Protein AF-A0A448ZJS2-F1 (afdb_monomer_lite)

Structure (mmCIF, N/CA/C/O backbone):
data_AF-A0A448ZJS2-F1
#
_entry.id   AF-A0A448ZJS2-F1
#
loop_
_atom_site.group_PDB
_atom_site.id
_atom_site.type_symbol
_atom_site.label_atom_id
_atom_site.label_alt_id
_atom_site.label_comp_id
_atom_site.label_asym_id
_atom_site.label_entity_id
_atom_site.label_seq_id
_atom_site.pdbx_PDB_ins_code
_atom_site.Cartn_x
_atom_site.Cartn_y
_atom_site.Cartn_z
_atom_site.occupancy
_atom_site.B_iso_or_equiv
_atom_site.auth_seq_id
_atom_site.auth_comp_id
_atom_site.auth_asym_id
_atom_site.auth_atom_id
_atom_site.pdbx_PDB_model_num
ATOM 1 N N . MET A 1 1 ? -44.577 -38.434 -43.589 1.00 36.50 1 MET A N 1
ATOM 2 C CA . MET A 1 1 ? -44.819 -39.870 -43.840 1.00 36.50 1 MET A CA 1
ATOM 3 C C . MET A 1 1 ? -43.585 -40.448 -44.513 1.00 36.50 1 MET A C 1
ATOM 5 O O . MET A 1 1 ? -43.031 -39.803 -45.389 1.00 36.50 1 MET A O 1
ATOM 9 N N . PHE A 1 2 ? -43.137 -41.582 -43.982 1.00 32.19 2 PHE A N 1
ATOM 10 C CA . PHE A 1 2 ? -41.965 -42.402 -44.301 1.00 32.19 2 PHE A CA 1
ATOM 11 C C . PHE A 1 2 ? -41.541 -42.466 -45.776 1.00 32.19 2 PHE A C 1
ATOM 13 O O . PHE A 1 2 ? -42.406 -42.629 -46.625 1.00 32.19 2 PHE A O 1
ATOM 20 N N . SER A 1 3 ? -40.226 -42.509 -46.049 1.00 36.94 3 SER A N 1
ATOM 21 C CA . SER A 1 3 ? -39.613 -43.642 -46.775 1.00 36.94 3 SER A CA 1
ATOM 22 C C . SER A 1 3 ? -38.074 -43.537 -46.863 1.00 36.94 3 SER A C 1
ATOM 24 O O . SER A 1 3 ? -37.549 -42.675 -47.555 1.00 36.94 3 SER A O 1
ATOM 26 N N . GLN A 1 4 ? -37.403 -44.430 -46.121 1.00 44.25 4 GLN A N 1
ATOM 27 C CA . GLN A 1 4 ? -36.241 -45.277 -46.485 1.00 44.25 4 GLN A CA 1
ATOM 28 C C . GLN A 1 4 ? -34.954 -44.625 -47.050 1.00 44.25 4 GLN A C 1
ATOM 30 O O . GLN A 1 4 ? -34.972 -43.964 -48.072 1.00 44.25 4 GLN A O 1
ATOM 35 N N . SER A 1 5 ? -33.783 -44.678 -46.395 1.00 40.03 5 SER A N 1
ATOM 36 C CA . SER A 1 5 ? -32.923 -45.815 -45.977 1.00 40.03 5 SER A CA 1
ATOM 37 C C . SER A 1 5 ? -32.296 -46.658 -47.104 1.00 40.03 5 SER A C 1
ATOM 39 O O . SER A 1 5 ? -33.017 -47.355 -47.805 1.00 40.03 5 SER A O 1
ATOM 41 N N . ARG A 1 6 ? -30.943 -46.722 -47.066 1.00 38.41 6 ARG A N 1
ATOM 42 C CA . ARG A 1 6 ? -30.005 -47.739 -47.624 1.00 38.41 6 ARG A CA 1
ATOM 43 C C . ARG A 1 6 ? -29.781 -47.702 -49.152 1.00 38.41 6 ARG A C 1
ATOM 45 O O . ARG A 1 6 ? -30.709 -47.430 -49.886 1.00 38.41 6 ARG A O 1
ATOM 52 N N . LEU A 1 7 ? -28.624 -48.014 -49.751 1.00 33.47 7 LEU A N 1
ATOM 53 C CA . LEU A 1 7 ? -27.274 -48.500 -49.377 1.00 33.47 7 LEU A CA 1
ATOM 54 C C . LEU A 1 7 ? -26.603 -48.886 -50.716 1.00 33.47 7 LEU A C 1
ATOM 56 O O . LEU A 1 7 ? -27.309 -49.556 -51.444 1.00 33.47 7 LEU A O 1
ATOM 60 N N . ILE A 1 8 ? -25.333 -48.544 -51.012 1.00 42.59 8 ILE A N 1
ATOM 61 C CA . ILE A 1 8 ? -24.300 -49.288 -51.813 1.00 42.59 8 ILE A CA 1
ATOM 62 C C . ILE A 1 8 ? -23.004 -48.446 -51.667 1.00 42.59 8 ILE A C 1
ATOM 64 O O . ILE A 1 8 ? -22.962 -47.324 -52.150 1.00 42.59 8 ILE A O 1
ATOM 68 N N . LEU A 1 9 ? -22.004 -48.738 -50.827 1.00 34.47 9 LEU A N 1
ATOM 69 C CA . LEU A 1 9 ? -20.982 -49.800 -50.841 1.00 34.47 9 LEU A CA 1
ATOM 70 C C . LEU A 1 9 ? -20.255 -50.006 -52.185 1.00 34.47 9 LEU A C 1
ATOM 72 O O . LEU A 1 9 ? -20.593 -50.916 -52.931 1.00 34.47 9 LEU A O 1
ATOM 76 N N . GLN A 1 10 ? -19.172 -49.263 -52.433 1.00 42.59 10 GLN A N 1
ATOM 77 C CA . GLN A 1 10 ? -18.091 -49.747 -53.299 1.00 42.59 10 GLN A CA 1
ATOM 78 C C . GLN A 1 10 ? -16.734 -49.563 -52.622 1.00 42.59 10 GLN A C 1
ATOM 80 O O . GLN A 1 10 ? -16.260 -48.460 -52.366 1.00 42.59 10 GLN A O 1
ATOM 85 N N . ALA A 1 11 ? -16.152 -50.713 -52.294 1.00 42.56 11 ALA A N 1
ATOM 86 C CA . ALA A 1 11 ? -14.816 -50.886 -51.770 1.00 42.56 11 ALA A CA 1
ATOM 87 C C . ALA A 1 11 ? -13.794 -50.735 -52.901 1.00 42.56 11 ALA A C 1
ATOM 89 O O . ALA A 1 11 ? -13.896 -51.431 -53.910 1.00 42.56 11 ALA A O 1
ATOM 90 N N . ASN A 1 12 ? -12.769 -49.908 -52.700 1.00 43.50 12 ASN A N 1
ATOM 91 C CA . ASN A 1 12 ? -11.540 -50.011 -53.475 1.00 43.50 12 ASN A CA 1
ATOM 92 C C . ASN A 1 12 ? -10.547 -50.864 -52.680 1.00 43.50 12 ASN A C 1
ATOM 94 O O . ASN A 1 12 ? -9.918 -50.410 -51.725 1.00 43.50 12 ASN A O 1
ATOM 98 N N . LYS A 1 13 ? -10.486 -52.140 -53.057 1.00 42.22 13 LYS A N 1
ATOM 99 C CA . LYS A 1 13 ? -9.423 -53.062 -52.683 1.00 42.22 13 LYS A CA 1
ATOM 100 C C . LYS A 1 13 ? -8.321 -52.879 -53.714 1.00 42.22 13 LYS A C 1
ATOM 102 O O . LYS A 1 13 ? -8.489 -53.342 -54.831 1.00 42.22 13 LYS A O 1
ATOM 107 N N . ASN A 1 14 ? -7.204 -52.280 -53.328 1.00 41.56 14 ASN A N 1
ATOM 108 C CA . ASN A 1 14 ? -5.925 -52.650 -53.914 1.00 41.56 14 ASN A CA 1
ATOM 109 C C . ASN A 1 14 ? -4.855 -52.604 -52.836 1.00 41.56 14 ASN A C 1
ATOM 111 O O . ASN A 1 14 ? -4.700 -51.641 -52.088 1.00 41.56 14 ASN A O 1
ATOM 115 N N . ALA A 1 15 ? -4.211 -53.750 -52.717 1.00 36.78 15 ALA A N 1
ATOM 116 C CA . ALA A 1 15 ? -3.442 -54.186 -51.588 1.00 36.78 15 ALA A CA 1
ATOM 117 C C . ALA A 1 15 ? -1.957 -54.197 -51.970 1.00 36.78 15 ALA A C 1
ATOM 119 O O . ALA A 1 15 ? -1.608 -54.511 -53.102 1.00 36.78 15 ALA A O 1
ATOM 120 N N . ILE A 1 16 ? -1.124 -53.955 -50.957 1.00 36.84 16 ILE A N 1
ATOM 121 C CA . ILE A 1 16 ? 0.202 -54.554 -50.766 1.00 36.84 16 ILE A CA 1
ATOM 122 C C . ILE A 1 16 ? 1.317 -54.070 -51.708 1.00 36.84 16 ILE A C 1
ATOM 124 O O . ILE A 1 16 ? 1.499 -54.565 -52.815 1.00 36.84 16 ILE A O 1
ATOM 128 N N . ARG A 1 17 ? 2.236 -53.284 -51.132 1.00 35.28 17 ARG A N 1
ATOM 129 C CA . ARG A 1 17 ? 3.646 -53.697 -51.097 1.00 35.28 17 ARG A CA 1
ATOM 130 C C . ARG A 1 17 ? 4.336 -53.151 -49.849 1.00 35.28 17 ARG A C 1
ATOM 132 O O . ARG A 1 17 ? 4.637 -51.969 -49.754 1.00 35.28 17 ARG A O 1
ATOM 139 N N . ALA A 1 18 ? 4.564 -54.043 -48.890 1.00 33.09 18 ALA A N 1
ATOM 140 C CA . ALA A 1 18 ? 5.501 -53.831 -47.802 1.00 33.09 18 ALA A CA 1
ATOM 141 C C . ALA A 1 18 ? 6.928 -53.986 -48.344 1.00 33.09 18 ALA A C 1
ATOM 143 O O . ALA A 1 18 ? 7.252 -55.003 -48.956 1.00 33.09 18 ALA A O 1
ATOM 144 N N . THR A 1 19 ? 7.781 -53.000 -48.088 1.00 39.53 19 THR A N 1
ATOM 145 C CA . THR A 1 19 ? 9.237 -53.153 -48.133 1.00 39.53 19 THR A CA 1
ATOM 146 C C . THR A 1 19 ? 9.798 -52.528 -46.869 1.00 39.53 19 THR A C 1
ATOM 148 O O . THR A 1 19 ? 9.739 -51.315 -46.678 1.00 39.53 19 THR A O 1
ATOM 151 N N . ALA A 1 20 ? 10.283 -53.395 -45.987 1.00 39.38 20 ALA A N 1
ATOM 152 C CA . ALA A 1 20 ? 11.038 -53.043 -44.802 1.00 39.38 20 ALA A CA 1
ATOM 153 C C . ALA A 1 20 ? 12.358 -52.364 -45.195 1.00 39.38 20 ALA A C 1
ATOM 155 O O . ALA A 1 20 ? 13.050 -52.843 -46.091 1.00 39.38 20 ALA A O 1
ATOM 156 N N . SER A 1 21 ? 12.726 -51.291 -44.497 1.00 38.38 21 SER A N 1
ATOM 157 C CA . SER A 1 21 ? 14.106 -50.805 -44.464 1.00 38.38 21 SER A CA 1
ATOM 158 C C . SER A 1 21 ? 14.365 -50.008 -43.185 1.00 38.38 21 SER A C 1
ATOM 160 O O . SER A 1 21 ? 13.868 -48.902 -43.0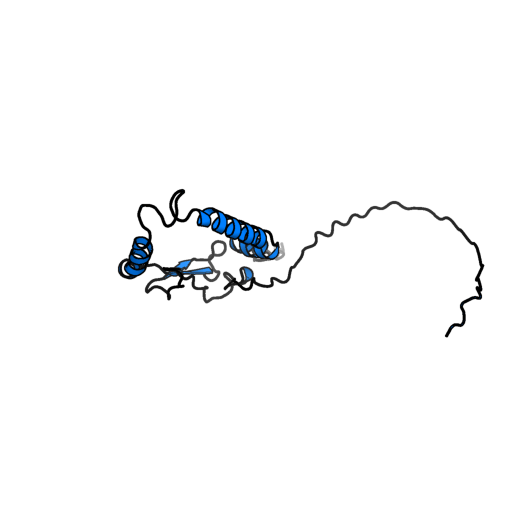21 1.00 38.38 21 SER A O 1
ATOM 162 N N . ALA A 1 22 ? 15.136 -50.649 -42.307 1.00 40.44 22 ALA A N 1
ATOM 163 C CA . ALA A 1 22 ? 16.169 -50.123 -41.416 1.00 40.44 22 ALA A CA 1
ATOM 164 C C . ALA A 1 22 ? 15.954 -48.789 -40.664 1.00 40.44 22 ALA A C 1
ATOM 166 O O . ALA A 1 22 ? 15.933 -47.697 -41.223 1.00 40.44 22 ALA A O 1
ATOM 167 N N . ILE A 1 23 ? 15.960 -48.931 -39.338 1.00 52.53 23 ILE A N 1
ATOM 168 C CA . ILE A 1 23 ? 16.170 -47.906 -38.310 1.00 52.53 23 ILE A CA 1
ATOM 169 C C . ILE A 1 23 ? 17.591 -47.324 -38.434 1.00 52.53 23 ILE A C 1
ATOM 171 O O . ILE A 1 23 ? 18.547 -48.091 -38.561 1.00 52.53 23 ILE A O 1
ATOM 175 N N . PRO A 1 24 ? 17.757 -46.003 -38.247 1.00 46.25 24 PRO A N 1
ATOM 176 C CA . PRO A 1 24 ? 18.800 -45.543 -37.335 1.00 46.25 24 PRO A CA 1
ATOM 177 C C . PRO A 1 24 ? 18.206 -44.760 -36.165 1.00 46.25 24 PRO A C 1
ATOM 179 O O . PRO A 1 24 ? 17.487 -43.774 -36.318 1.00 46.25 24 PRO A O 1
ATOM 182 N N . SER A 1 25 ? 18.565 -45.227 -34.973 1.00 50.06 25 SER A N 1
ATOM 183 C CA . SER A 1 25 ? 18.450 -44.512 -33.714 1.00 50.06 25 SER A CA 1
ATOM 184 C C . SER A 1 25 ? 19.295 -43.245 -33.791 1.00 50.06 25 SER A C 1
ATOM 186 O O . SER A 1 25 ? 20.514 -43.307 -33.951 1.00 50.06 25 SER A O 1
ATOM 188 N N . THR A 1 26 ? 18.665 -42.083 -33.667 1.00 44.31 26 THR A N 1
ATOM 189 C CA . THR A 1 26 ? 19.343 -40.893 -33.149 1.00 44.31 26 THR A CA 1
ATOM 190 C C . THR A 1 26 ? 18.306 -40.011 -32.470 1.00 44.31 26 THR A C 1
ATOM 192 O O . THR A 1 26 ? 17.667 -39.162 -33.088 1.00 44.31 26 THR A O 1
ATOM 195 N N . MET A 1 27 ? 18.113 -40.240 -31.170 1.00 48.56 27 MET A N 1
ATOM 196 C CA . MET A 1 27 ? 17.427 -39.291 -30.301 1.00 48.56 27 MET A CA 1
ATOM 197 C C . MET A 1 27 ? 18.237 -37.995 -30.277 1.00 48.56 27 MET A C 1
ATOM 199 O O . MET A 1 27 ? 19.237 -37.888 -29.574 1.00 48.56 27 MET A O 1
ATOM 203 N N . LYS A 1 28 ? 17.800 -36.993 -31.036 1.00 40.22 28 LYS A N 1
ATOM 204 C CA . LYS A 1 28 ? 18.130 -35.600 -30.747 1.00 40.22 28 LYS A CA 1
ATOM 205 C C . LYS A 1 28 ? 16.953 -35.019 -29.978 1.00 40.22 28 LYS A C 1
ATOM 207 O O . LYS A 1 28 ? 16.066 -34.401 -30.552 1.00 40.22 28 LYS A O 1
ATOM 212 N N . MET A 1 29 ? 16.940 -35.255 -28.666 1.00 44.44 29 MET A N 1
ATOM 213 C CA . MET A 1 29 ? 16.194 -34.406 -27.738 1.00 44.44 29 MET A CA 1
ATOM 214 C C . MET A 1 29 ? 16.921 -33.063 -27.702 1.00 44.44 29 MET A C 1
ATOM 216 O O . MET A 1 29 ? 17.726 -32.789 -26.818 1.00 44.44 29 MET A O 1
ATOM 220 N N . THR A 1 30 ? 16.699 -32.235 -28.718 1.00 41.22 30 THR A N 1
ATOM 221 C CA . THR A 1 30 ? 16.962 -30.809 -28.589 1.00 41.22 30 THR A CA 1
ATOM 222 C C . THR A 1 30 ? 15.918 -30.291 -27.617 1.00 41.22 30 THR A C 1
ATOM 224 O O . THR A 1 30 ? 14.778 -30.029 -28.001 1.00 41.22 30 THR A O 1
ATOM 227 N N . THR A 1 31 ? 16.299 -30.197 -26.345 1.00 44.78 31 THR A N 1
ATOM 228 C CA . THR A 1 31 ? 15.634 -29.333 -25.375 1.00 44.78 31 THR A CA 1
ATOM 229 C C . THR A 1 31 ? 15.741 -27.919 -25.924 1.00 44.78 31 THR A C 1
ATOM 231 O O . THR A 1 31 ? 16.678 -27.184 -25.631 1.00 44.78 31 THR A O 1
ATOM 234 N N . ALA A 1 32 ? 14.800 -27.549 -26.788 1.00 43.41 32 ALA A N 1
ATOM 235 C CA . ALA A 1 32 ? 14.500 -26.159 -27.023 1.00 43.41 32 ALA A CA 1
ATOM 236 C C . ALA A 1 32 ? 13.972 -25.658 -25.681 1.00 43.41 32 ALA A C 1
ATOM 238 O O . ALA A 1 32 ? 12.815 -25.899 -25.330 1.00 43.41 32 ALA A O 1
ATOM 239 N N . ALA A 1 33 ? 14.852 -25.037 -24.893 1.00 46.38 33 ALA A N 1
ATOM 240 C CA . ALA A 1 33 ? 14.416 -24.148 -23.840 1.00 46.38 33 ALA A CA 1
ATOM 241 C C . ALA A 1 33 ? 13.465 -23.169 -24.526 1.00 46.38 33 ALA A C 1
ATOM 243 O O . ALA A 1 33 ? 13.874 -22.364 -25.364 1.00 46.38 33 ALA A O 1
ATOM 244 N N . ARG A 1 34 ? 12.166 -23.331 -24.266 1.00 41.84 34 ARG A N 1
ATOM 245 C CA . ARG A 1 34 ? 11.173 -22.345 -24.652 1.00 41.84 34 ARG A CA 1
ATOM 246 C C . ARG A 1 34 ? 11.555 -21.089 -23.888 1.00 41.84 34 ARG A C 1
ATOM 248 O O . ARG A 1 34 ? 11.181 -20.940 -22.731 1.00 41.84 34 ARG A O 1
ATOM 255 N N . ILE A 1 35 ? 12.292 -20.196 -24.537 1.00 51.34 35 ILE A N 1
ATOM 256 C CA . ILE A 1 35 ? 12.220 -18.784 -24.203 1.00 51.34 35 ILE A CA 1
ATOM 257 C C . ILE A 1 35 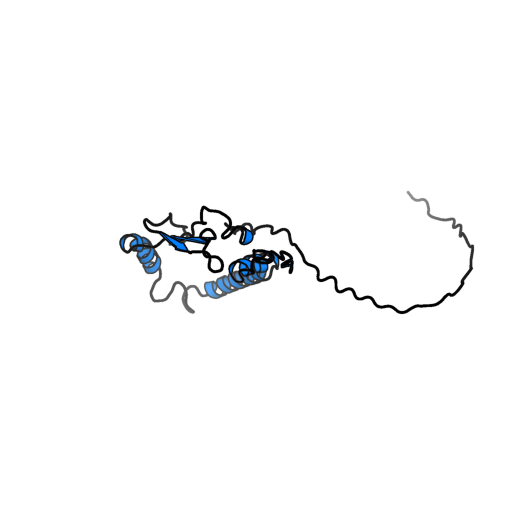? 10.796 -18.406 -24.598 1.00 51.34 35 ILE A C 1
ATOM 259 O O . ILE A 1 35 ? 10.502 -18.103 -25.753 1.00 51.34 35 ILE A O 1
ATOM 263 N N . LEU A 1 36 ? 9.872 -18.571 -23.652 1.00 42.97 36 LEU A N 1
ATOM 264 C CA . LEU A 1 36 ? 8.583 -17.915 -23.713 1.00 42.97 36 LEU A CA 1
ATOM 265 C C . LEU A 1 36 ? 8.920 -16.428 -23.606 1.00 42.97 36 LEU A C 1
ATOM 267 O O . LEU A 1 36 ? 8.999 -15.884 -22.515 1.00 42.97 36 LEU A O 1
ATOM 271 N N . SER A 1 37 ? 9.165 -15.762 -24.735 1.00 52.56 37 SER A N 1
ATOM 272 C CA . SER A 1 37 ? 8.959 -14.322 -24.785 1.00 52.56 37 SER A CA 1
ATOM 273 C C . SER A 1 37 ? 7.446 -14.128 -24.785 1.00 52.56 37 SER A C 1
ATOM 275 O O . SER A 1 37 ? 6.805 -13.958 -25.826 1.00 52.56 37 SER A O 1
ATOM 277 N N . THR A 1 38 ? 6.842 -14.274 -23.611 1.00 47.09 38 THR A N 1
ATOM 278 C CA . THR A 1 38 ? 5.506 -13.771 -23.353 1.00 47.09 38 THR A CA 1
ATOM 279 C C . THR A 1 38 ? 5.584 -12.278 -23.611 1.00 47.09 38 THR A C 1
ATOM 281 O O . THR A 1 38 ? 6.265 -11.543 -22.900 1.00 47.09 38 THR A O 1
ATOM 284 N N . ALA A 1 39 ? 4.947 -11.826 -24.693 1.00 46.84 39 ALA A N 1
ATOM 285 C CA . ALA A 1 39 ? 4.631 -10.418 -24.844 1.00 46.84 39 ALA A CA 1
ATOM 286 C C . ALA A 1 39 ? 3.947 -10.003 -23.535 1.00 46.84 39 ALA A C 1
ATOM 288 O O . ALA A 1 39 ? 2.878 -10.526 -23.201 1.00 46.84 39 ALA A O 1
ATOM 289 N N . SER A 1 40 ? 4.653 -9.185 -22.752 1.00 55.72 40 SER A N 1
ATOM 290 C CA . SER A 1 40 ? 4.219 -8.692 -21.451 1.00 55.72 40 SER A CA 1
ATOM 291 C C . SER A 1 40 ? 2.948 -7.897 -21.695 1.00 55.72 40 SER A C 1
ATOM 293 O O . SER A 1 40 ? 2.983 -6.764 -22.160 1.00 55.72 40 SER A O 1
ATOM 295 N N . SER A 1 41 ? 1.796 -8.527 -21.491 1.00 69.69 41 SER A N 1
ATOM 296 C CA . SER A 1 41 ? 0.560 -7.780 -21.345 1.00 69.69 41 SER A CA 1
ATOM 297 C C . SER A 1 41 ? 0.558 -7.304 -19.902 1.00 69.69 41 SER A C 1
ATOM 299 O O . SER A 1 41 ? 0.273 -8.111 -19.012 1.00 69.69 41 SER A O 1
ATOM 301 N N . ILE A 1 42 ? 0.933 -6.042 -19.690 1.00 81.25 42 ILE A N 1
ATOM 302 C CA . ILE A 1 42 ? 0.914 -5.386 -18.381 1.00 81.25 42 ILE A CA 1
ATOM 303 C C . ILE A 1 42 ? -0.443 -5.682 -17.715 1.00 81.25 42 ILE A C 1
ATOM 305 O O . ILE A 1 42 ? -1.487 -5.502 -18.358 1.00 81.25 42 ILE A O 1
ATOM 309 N N . PRO A 1 43 ? -0.468 -6.191 -16.469 1.00 86.88 43 PRO A N 1
ATOM 310 C CA . PRO A 1 43 ? -1.720 -6.440 -15.771 1.00 86.88 43 PRO A CA 1
ATOM 311 C C . PRO A 1 43 ? -2.557 -5.161 -15.673 1.00 86.88 43 PRO A C 1
ATOM 313 O O . PRO A 1 43 ? -2.025 -4.086 -15.431 1.00 86.88 43 PRO A O 1
ATOM 316 N N . SER A 1 44 ? -3.883 -5.260 -15.787 1.00 88.81 44 SER A N 1
ATOM 317 C CA . SER A 1 44 ? -4.765 -4.077 -15.823 1.00 88.81 44 SER A CA 1
ATOM 318 C C . SER A 1 44 ? -4.742 -3.215 -14.553 1.00 88.81 44 SER A C 1
ATOM 320 O O . SER A 1 44 ? -5.270 -2.108 -14.554 1.00 88.81 44 SER A O 1
ATOM 322 N N . TRP A 1 45 ? -4.213 -3.745 -13.449 1.00 89.81 45 TRP A N 1
ATOM 323 C CA . TRP A 1 45 ? -4.057 -3.039 -12.176 1.00 89.81 45 TRP A CA 1
ATOM 324 C C . TRP A 1 45 ? -2.682 -2.370 -12.025 1.00 89.81 45 TRP A C 1
ATOM 326 O O . TRP A 1 45 ? -2.500 -1.590 -11.092 1.00 89.81 45 TRP A O 1
ATOM 336 N N . ALA A 1 46 ? -1.720 -2.682 -12.896 1.00 91.12 46 ALA A N 1
ATOM 337 C CA . ALA A 1 46 ? -0.373 -2.139 -12.840 1.00 91.12 46 ALA A CA 1
ATOM 338 C C . ALA A 1 46 ? -0.309 -0.761 -13.511 1.00 91.12 46 ALA A C 1
ATOM 340 O O . ALA A 1 46 ? -0.944 -0.516 -14.535 1.00 91.12 46 ALA A O 1
ATOM 341 N N . THR A 1 47 ? 0.470 0.141 -12.918 1.00 89.50 47 THR A N 1
ATOM 342 C CA . THR A 1 47 ? 0.645 1.525 -13.388 1.00 89.50 47 THR A CA 1
ATOM 343 C C . THR A 1 47 ? 1.957 1.751 -14.134 1.00 89.50 47 THR A C 1
ATOM 345 O O . THR A 1 47 ? 2.153 2.828 -14.688 1.00 89.50 47 THR A O 1
ATOM 348 N N . VAL A 1 48 ? 2.855 0.764 -14.124 1.00 88.25 48 VAL A N 1
ATOM 349 C CA . VAL A 1 48 ? 4.208 0.832 -14.686 1.00 88.25 48 VAL A CA 1
ATOM 350 C C . VAL A 1 48 ? 4.581 -0.529 -15.273 1.00 88.25 48 VAL A C 1
ATOM 352 O O . VAL A 1 48 ? 4.196 -1.556 -14.706 1.00 88.25 48 VAL A O 1
ATOM 355 N N . ASP A 1 49 ? 5.307 -0.548 -16.394 1.00 88.38 49 ASP A N 1
ATOM 356 C CA . ASP A 1 49 ? 5.945 -1.766 -16.905 1.00 88.38 49 ASP A CA 1
ATOM 357 C C . ASP A 1 49 ? 7.319 -1.940 -16.230 1.00 88.38 49 ASP A C 1
ATOM 359 O O . ASP A 1 49 ? 8.144 -1.025 -16.274 1.00 88.38 49 ASP A O 1
ATOM 363 N N . PRO A 1 50 ? 7.603 -3.099 -15.614 1.00 86.00 50 PRO A N 1
ATOM 364 C CA . PRO A 1 50 ? 8.917 -3.448 -15.093 1.00 86.00 50 PRO A CA 1
ATOM 365 C C . PRO A 1 50 ? 10.078 -3.243 -16.061 1.00 86.00 50 PRO A C 1
ATOM 367 O O . PRO A 1 50 ? 11.184 -2.970 -15.610 1.00 86.00 50 PRO A O 1
ATOM 370 N N . LYS A 1 51 ? 9.848 -3.394 -17.368 1.00 82.94 51 LYS A N 1
ATOM 371 C CA . LYS A 1 51 ? 10.908 -3.323 -18.384 1.00 82.94 51 LYS A CA 1
ATOM 372 C C . LYS A 1 51 ? 11.347 -1.899 -18.706 1.00 82.94 51 LYS A C 1
ATOM 374 O O . LYS A 1 51 ? 12.462 -1.722 -19.180 1.00 82.94 51 LYS A O 1
ATOM 379 N N . ASP A 1 52 ? 10.494 -0.917 -18.431 1.00 82.38 52 ASP A N 1
ATOM 380 C CA . ASP A 1 52 ? 10.760 0.495 -18.722 1.00 82.38 52 ASP A CA 1
ATOM 381 C C . ASP A 1 52 ? 11.489 1.192 -17.551 1.00 82.38 52 ASP A C 1
ATOM 383 O O . ASP A 1 52 ? 11.961 2.326 -17.660 1.00 82.38 52 ASP A O 1
ATOM 387 N N . MET A 1 53 ? 11.629 0.500 -16.413 1.00 80.56 53 MET A N 1
ATOM 388 C CA . MET A 1 53 ? 12.291 1.017 -15.215 1.00 80.56 53 MET 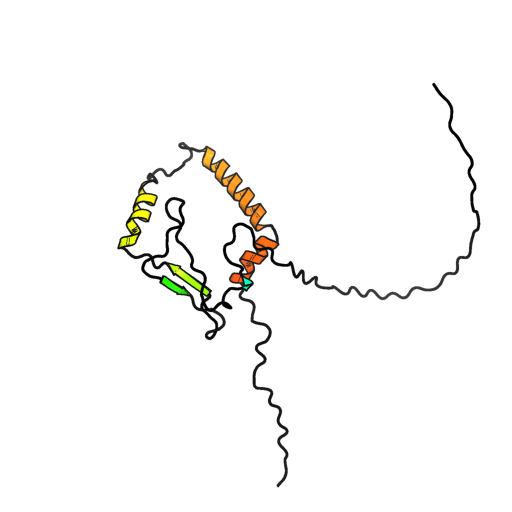A CA 1
ATOM 389 C C . MET A 1 53 ? 13.781 1.275 -15.474 1.00 80.56 53 MET A C 1
ATOM 391 O O . MET A 1 53 ? 14.525 0.365 -15.827 1.00 80.56 53 MET A O 1
ATOM 395 N N . GLY A 1 54 ? 14.231 2.514 -15.249 1.00 75.81 54 GLY A N 1
ATOM 396 C CA . GLY A 1 54 ? 15.634 2.904 -15.441 1.00 75.81 54 GLY A CA 1
ATOM 397 C C . GLY A 1 54 ? 16.028 3.175 -16.896 1.00 75.81 54 GLY A C 1
ATOM 398 O O . GLY A 1 54 ? 17.209 3.372 -17.168 1.00 75.81 54 GLY A O 1
ATOM 399 N N . ILE A 1 55 ? 15.065 3.193 -17.823 1.00 82.94 55 ILE A N 1
ATOM 400 C CA . ILE A 1 55 ? 15.267 3.624 -19.216 1.00 82.94 55 ILE A CA 1
ATOM 401 C C . ILE A 1 55 ? 14.802 5.071 -19.384 1.00 82.94 55 ILE A C 1
ATOM 403 O O . ILE A 1 55 ? 15.505 5.888 -19.984 1.00 82.94 55 ILE A O 1
ATOM 407 N N . ASP A 1 56 ? 13.630 5.391 -18.835 1.00 81.69 56 ASP A N 1
ATOM 408 C CA . ASP A 1 56 ? 13.047 6.720 -18.955 1.00 81.69 56 ASP A CA 1
ATOM 409 C C . ASP A 1 56 ? 13.770 7.743 -18.062 1.00 81.69 56 ASP A C 1
ATOM 411 O O . ASP A 1 56 ? 14.013 7.479 -16.882 1.00 81.69 56 ASP A O 1
ATOM 415 N N . PRO A 1 57 ? 14.091 8.943 -18.584 1.00 80.44 57 PRO A N 1
ATOM 416 C CA . PRO A 1 57 ? 14.727 10.001 -17.802 1.00 80.44 57 PRO A CA 1
ATOM 417 C C . PRO A 1 57 ? 13.793 10.605 -16.743 1.00 80.44 57 PRO A C 1
ATOM 419 O O . PRO A 1 57 ? 14.275 11.208 -15.784 1.00 80.44 57 PRO A O 1
ATOM 422 N N . GLU A 1 58 ? 12.473 10.458 -16.907 1.00 84.19 58 GLU A N 1
ATOM 423 C CA . GLU A 1 58 ? 11.475 10.878 -15.922 1.00 84.19 58 GLU A CA 1
ATOM 424 C C . GLU A 1 58 ? 11.029 9.676 -15.068 1.00 84.19 58 GLU A C 1
ATOM 426 O O . GLU A 1 58 ? 10.272 8.828 -15.545 1.00 84.19 58 GLU A O 1
ATOM 431 N N . PRO A 1 59 ? 11.475 9.575 -13.800 1.00 84.56 59 PRO A N 1
ATOM 432 C CA . PRO A 1 59 ? 11.174 8.427 -12.951 1.00 84.56 59 PRO A CA 1
ATOM 433 C C . PRO A 1 59 ? 9.696 8.369 -12.558 1.00 84.56 59 PRO A C 1
ATOM 435 O O . PRO A 1 59 ? 9.075 9.384 -12.230 1.00 84.56 59 PRO A O 1
ATOM 438 N N . HIS A 1 60 ? 9.145 7.156 -12.479 1.00 87.88 60 HIS A N 1
ATOM 439 C CA . HIS A 1 60 ? 7.751 6.960 -12.085 1.00 87.88 60 HIS A CA 1
ATOM 440 C C . HIS A 1 60 ? 7.513 7.358 -10.617 1.00 87.88 60 HIS A C 1
ATOM 442 O O . HIS A 1 60 ? 8.245 6.939 -9.715 1.00 87.88 60 HIS A O 1
ATOM 448 N N . ALA A 1 61 ? 6.461 8.146 -10.377 1.00 89.94 61 ALA A N 1
ATOM 449 C CA . ALA A 1 61 ? 6.104 8.636 -9.049 1.00 89.94 61 ALA A CA 1
ATOM 450 C C . ALA A 1 61 ? 5.205 7.652 -8.292 1.00 89.94 61 ALA A C 1
ATOM 452 O O . ALA A 1 61 ? 4.050 7.412 -8.657 1.00 89.94 61 ALA A O 1
ATOM 453 N N . VAL A 1 62 ? 5.728 7.119 -7.190 1.00 91.75 62 VAL A N 1
ATOM 454 C CA . VAL A 1 62 ? 4.978 6.307 -6.229 1.00 91.75 62 VAL A CA 1
ATOM 455 C C . VAL A 1 62 ? 4.080 7.220 -5.393 1.00 91.75 62 VAL A C 1
ATOM 457 O O . VAL A 1 62 ? 4.374 8.393 -5.178 1.00 91.75 62 VAL A O 1
ATOM 460 N N . ARG A 1 63 ? 2.944 6.702 -4.922 1.00 92.88 63 ARG A N 1
ATOM 461 C CA . ARG A 1 63 ? 1.960 7.474 -4.150 1.00 92.88 63 ARG A CA 1
ATOM 462 C C . ARG A 1 63 ? 1.644 6.788 -2.832 1.00 92.88 63 ARG A C 1
ATOM 464 O O . ARG A 1 63 ? 1.634 5.564 -2.747 1.00 92.88 63 ARG A O 1
ATOM 471 N N . ASN A 1 64 ? 1.299 7.584 -1.826 1.00 93.62 64 ASN A N 1
ATOM 472 C CA . ASN A 1 64 ? 0.820 7.075 -0.545 1.00 93.62 64 ASN A CA 1
ATOM 473 C C . ASN A 1 64 ? -0.668 6.715 -0.621 1.00 93.62 64 ASN A C 1
ATOM 475 O O . ASN A 1 64 ? -1.456 7.427 -1.245 1.00 93.62 64 ASN A O 1
ATOM 479 N N . LEU A 1 65 ? -1.068 5.638 0.055 1.00 94.19 65 LEU A N 1
ATOM 480 C CA . LEU A 1 65 ? -2.467 5.228 0.194 1.00 94.19 65 LEU A CA 1
ATOM 481 C C . LEU A 1 65 ? -2.938 5.505 1.627 1.00 94.19 65 LEU A C 1
ATOM 483 O O . LEU A 1 65 ? -2.487 4.848 2.562 1.00 94.19 65 LEU A O 1
ATOM 487 N N . VAL A 1 66 ? -3.863 6.454 1.801 1.00 93.75 66 VAL A N 1
ATOM 488 C CA . VAL A 1 66 ? -4.392 6.854 3.119 1.00 93.75 66 VAL A CA 1
ATOM 489 C C . VAL A 1 66 ? -5.912 6.846 3.089 1.00 93.75 66 VAL A C 1
ATOM 491 O O . VAL A 1 66 ? -6.513 7.390 2.163 1.00 93.75 66 VAL A O 1
ATOM 494 N N . ASP A 1 67 ? -6.536 6.207 4.086 1.00 91.88 67 ASP A N 1
ATOM 495 C CA . ASP A 1 67 ? -7.999 6.094 4.217 1.00 91.88 67 ASP A CA 1
ATOM 496 C C . ASP A 1 67 ? -8.691 5.584 2.931 1.00 91.88 67 ASP A C 1
ATOM 498 O O . ASP A 1 67 ? -9.771 6.029 2.547 1.00 91.88 67 ASP A O 1
ATOM 502 N N . GLY A 1 68 ? -8.026 4.665 2.219 1.00 92.88 68 GLY A N 1
ATOM 503 C CA . GLY A 1 68 ? -8.520 4.080 0.968 1.00 92.88 68 GLY A CA 1
ATOM 504 C C . GLY A 1 68 ? -8.369 4.962 -0.278 1.00 92.88 68 GLY A C 1
ATOM 505 O O . GLY A 1 68 ? -8.938 4.627 -1.315 1.00 92.88 68 GLY A O 1
ATOM 506 N N . LYS A 1 69 ? -7.620 6.070 -0.211 1.00 93.62 69 LYS A N 1
ATOM 507 C CA . LYS A 1 69 ? -7.397 6.988 -1.340 1.00 93.62 69 LYS A CA 1
ATOM 508 C C . LYS A 1 69 ? -5.913 7.217 -1.602 1.00 93.62 69 LYS A C 1
ATOM 510 O O . LYS A 1 69 ? -5.139 7.433 -0.669 1.00 93.62 69 LYS A O 1
ATOM 515 N N . TRP A 1 70 ? -5.532 7.200 -2.878 1.00 93.12 70 TRP A N 1
ATOM 516 C CA . TRP A 1 70 ? -4.195 7.593 -3.317 1.00 93.12 70 TRP A CA 1
ATOM 517 C C . TRP A 1 70 ? -4.019 9.099 -3.129 1.00 93.12 70 TRP A C 1
ATOM 519 O O . TRP A 1 70 ? -4.723 9.896 -3.753 1.00 93.12 70 TRP A O 1
ATOM 529 N N . GLN A 1 71 ? -3.094 9.487 -2.261 1.00 89.44 71 GLN A N 1
ATOM 530 C CA . GLN A 1 71 ? -2.802 10.884 -1.961 1.00 89.44 71 GLN A CA 1
ATOM 531 C C . GLN A 1 71 ? -1.999 11.527 -3.102 1.00 89.44 71 G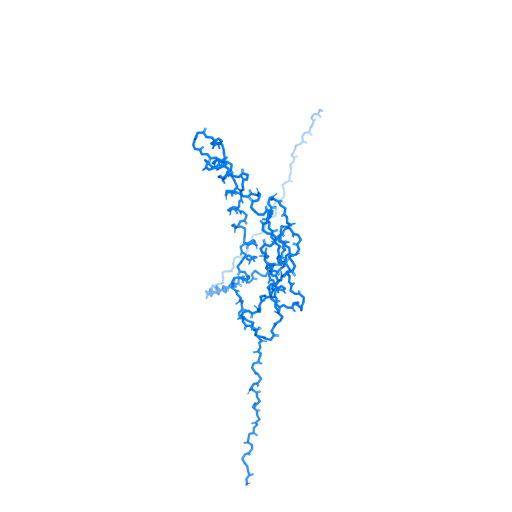LN A C 1
ATOM 533 O O . GLN A 1 71 ? -1.339 10.816 -3.872 1.00 89.44 71 GLN A O 1
ATOM 538 N N . PRO A 1 72 ? -2.116 12.849 -3.314 1.00 79.12 72 PRO A N 1
ATOM 539 C CA . PRO A 1 72 ? -1.240 13.566 -4.238 1.00 79.12 72 PRO A CA 1
ATOM 540 C C . PRO A 1 72 ? 0.223 13.501 -3.769 1.00 79.12 72 PRO A C 1
ATOM 542 O O . PRO A 1 72 ? 0.500 13.104 -2.637 1.00 79.12 72 PRO A O 1
ATOM 545 N N . THR A 1 73 ? 1.148 13.846 -4.663 1.00 75.25 73 THR A N 1
ATOM 546 C CA . THR A 1 73 ? 2.586 13.889 -4.368 1.00 75.25 73 THR A CA 1
ATOM 547 C C . THR A 1 73 ? 2.854 14.817 -3.181 1.00 75.25 73 THR A C 1
ATOM 549 O O . THR A 1 73 ? 2.274 15.901 -3.113 1.00 75.25 73 THR A O 1
ATOM 552 N N . SER A 1 74 ? 3.695 14.354 -2.252 1.00 80.75 74 SER A N 1
ATOM 553 C CA . SER A 1 74 ? 4.171 15.140 -1.107 1.00 80.75 74 SER A CA 1
ATOM 554 C C . SER A 1 74 ? 4.922 16.388 -1.581 1.00 80.75 74 SER A C 1
ATOM 556 O O . SER A 1 74 ? 5.412 16.445 -2.712 1.00 80.75 74 SER A O 1
ATOM 558 N N . SER A 1 75 ? 5.023 17.375 -0.696 1.00 80.31 75 SER A N 1
ATOM 559 C CA . SER A 1 75 ? 5.870 18.553 -0.883 1.00 80.31 75 SER A CA 1
ATOM 560 C C . SER A 1 75 ? 7.340 18.183 -1.120 1.00 80.31 75 SER A C 1
ATOM 562 O O . SER A 1 75 ? 8.040 18.877 -1.855 1.00 80.31 75 SER A O 1
ATOM 564 N N . GLU A 1 76 ? 7.795 17.075 -0.529 1.00 87.62 76 GLU A N 1
ATOM 565 C CA . GLU A 1 76 ? 9.154 16.558 -0.671 1.00 87.62 76 GLU A CA 1
ATOM 566 C C . GLU A 1 76 ? 9.154 15.154 -1.279 1.00 87.62 76 GLU A C 1
ATOM 568 O O . GLU A 1 76 ? 8.193 14.386 -1.192 1.00 87.62 76 GLU A O 1
ATOM 573 N N . THR A 1 77 ? 10.230 14.817 -1.980 1.00 91.81 77 THR A N 1
ATOM 574 C CA . THR A 1 77 ? 10.333 13.565 -2.729 1.00 91.81 77 THR A CA 1
ATOM 575 C C . THR A 1 77 ? 11.754 13.031 -2.661 1.00 91.81 77 THR A C 1
ATOM 577 O O . THR A 1 77 ? 12.717 13.758 -2.889 1.00 91.81 77 THR A O 1
ATOM 580 N N . ILE A 1 78 ? 11.871 11.734 -2.395 1.00 92.44 78 ILE A N 1
ATOM 581 C CA . ILE A 1 78 ? 13.121 10.983 -2.437 1.00 92.44 78 ILE A CA 1
ATOM 582 C C . ILE A 1 78 ? 13.239 10.324 -3.809 1.00 92.44 78 ILE A C 1
ATOM 584 O O . ILE A 1 78 ? 12.353 9.585 -4.244 1.00 92.44 78 ILE A O 1
ATOM 588 N N . VAL A 1 79 ? 14.355 10.579 -4.485 1.00 92.25 79 VAL A N 1
ATOM 589 C CA . VAL A 1 79 ? 14.701 9.937 -5.756 1.00 92.25 79 VAL A CA 1
ATOM 590 C C . VAL A 1 79 ? 15.468 8.651 -5.463 1.00 92.25 79 VAL A C 1
ATOM 592 O O . VAL A 1 79 ? 16.476 8.678 -4.758 1.00 92.25 79 VAL A O 1
ATOM 595 N N . ILE A 1 80 ? 15.011 7.529 -6.015 1.00 90.62 80 ILE A N 1
ATOM 596 C CA . ILE A 1 80 ? 15.686 6.237 -5.886 1.00 90.62 80 ILE A CA 1
ATOM 597 C C . ILE A 1 80 ? 16.567 6.009 -7.124 1.00 90.62 80 ILE A C 1
ATOM 599 O O . ILE A 1 80 ? 16.029 5.864 -8.227 1.00 90.62 80 ILE A O 1
ATOM 603 N N . PRO A 1 81 ? 17.906 5.988 -6.974 1.00 89.38 81 PRO A N 1
ATOM 604 C CA . PRO A 1 81 ? 18.819 5.769 -8.092 1.00 89.38 81 PRO A CA 1
ATOM 605 C C . PRO A 1 81 ? 18.760 4.322 -8.593 1.00 89.38 81 PRO A C 1
ATOM 607 O O . PRO A 1 81 ? 18.340 3.416 -7.868 1.00 89.38 81 PRO A O 1
ATOM 610 N N . HIS A 1 82 ? 19.211 4.096 -9.827 1.00 87.75 82 HIS A N 1
ATOM 611 C CA . HIS A 1 82 ? 19.300 2.753 -10.388 1.00 87.75 82 HIS A CA 1
ATOM 612 C C . HIS A 1 82 ? 20.387 1.931 -9.657 1.00 87.75 82 HIS A C 1
ATOM 614 O O . HIS A 1 82 ? 21.528 2.381 -9.545 1.00 87.75 82 HIS A O 1
ATOM 620 N N . PRO A 1 83 ? 20.075 0.729 -9.136 1.00 86.31 83 PRO A N 1
ATOM 621 C CA . PRO A 1 83 ? 20.987 0.007 -8.247 1.00 86.31 83 PRO A CA 1
ATOM 622 C C . PRO A 1 83 ? 22.154 -0.685 -8.961 1.00 86.31 83 PRO A C 1
ATOM 624 O O . PRO A 1 83 ? 23.173 -0.936 -8.323 1.00 86.31 83 PRO A O 1
ATOM 627 N N . LEU A 1 84 ? 22.022 -1.012 -10.254 1.00 85.38 84 LEU A N 1
ATOM 628 C CA . LEU A 1 84 ? 23.064 -1.722 -11.015 1.00 85.38 84 LEU A CA 1
ATOM 629 C C . LEU A 1 84 ? 23.899 -0.831 -11.943 1.00 85.38 84 LEU A C 1
ATOM 631 O O . LEU A 1 84 ? 24.949 -1.262 -12.408 1.00 85.38 84 LEU A O 1
ATOM 635 N N . ASP A 1 85 ? 23.450 0.390 -12.229 1.00 84.50 85 ASP A N 1
ATOM 636 C CA . ASP A 1 85 ? 24.121 1.289 -13.174 1.00 84.50 85 ASP A CA 1
ATOM 637 C C . ASP A 1 85 ? 24.031 2.716 -12.649 1.00 84.50 85 ASP A C 1
ATOM 639 O O . ASP A 1 85 ? 22.950 3.288 -12.561 1.00 84.50 85 ASP A O 1
ATOM 643 N N . ALA A 1 86 ? 25.179 3.285 -12.290 1.00 82.31 86 ALA A N 1
ATOM 644 C CA . ALA A 1 86 ? 25.261 4.631 -11.740 1.00 82.31 86 ALA A CA 1
ATOM 645 C C . ALA A 1 86 ? 24.992 5.733 -12.781 1.00 82.31 86 ALA A C 1
ATOM 647 O O . ALA A 1 86 ? 24.733 6.871 -12.395 1.00 82.31 86 ALA A O 1
ATOM 648 N N . ASN A 1 87 ? 25.078 5.417 -14.078 1.00 85.31 87 ASN A N 1
ATOM 649 C CA . ASN A 1 87 ? 24.839 6.370 -15.164 1.00 85.31 87 ASN A CA 1
ATOM 650 C C . ASN A 1 87 ? 23.414 6.278 -15.725 1.00 85.31 87 ASN A C 1
ATOM 652 O O . ASN A 1 87 ? 23.028 7.120 -16.538 1.00 85.31 87 ASN A O 1
ATOM 656 N N . ALA A 1 88 ? 22.647 5.264 -15.318 1.00 86.50 88 ALA A N 1
ATOM 657 C CA . ALA A 1 88 ? 21.266 5.102 -15.738 1.00 86.50 88 ALA A CA 1
ATOM 658 C C . ALA A 1 88 ? 20.338 6.095 -15.011 1.00 86.50 88 ALA A C 1
ATOM 660 O O . ALA A 1 88 ? 20.609 6.484 -13.866 1.00 86.50 88 ALA A O 1
ATOM 661 N N . PRO A 1 89 ? 19.225 6.500 -15.650 1.00 88.25 89 PRO A N 1
ATOM 662 C CA . PRO A 1 89 ? 18.176 7.268 -14.999 1.00 88.25 89 PRO A CA 1
ATOM 663 C C . PRO A 1 89 ? 17.671 6.644 -13.685 1.00 88.25 89 PRO A C 1
ATOM 665 O O . PRO A 1 89 ? 17.667 5.419 -13.536 1.00 88.25 89 PRO A O 1
ATOM 668 N N . PRO A 1 90 ? 17.201 7.463 -12.726 1.00 88.38 90 PRO A N 1
ATOM 669 C CA . PRO A 1 90 ? 16.553 6.963 -11.519 1.00 88.38 90 PRO A CA 1
ATOM 670 C C . PRO A 1 90 ? 15.327 6.099 -11.829 1.00 88.38 90 PRO A C 1
ATOM 672 O O . PRO A 1 90 ? 14.617 6.328 -12.803 1.00 88.38 90 PRO A O 1
ATOM 675 N N . ILE A 1 91 ? 15.039 5.133 -10.958 1.00 88.69 91 ILE A N 1
ATOM 676 C CA . ILE A 1 91 ? 13.936 4.181 -11.159 1.00 88.69 91 ILE A CA 1
ATOM 677 C C . ILE A 1 91 ? 12.592 4.738 -10.686 1.00 88.69 91 ILE A C 1
ATOM 679 O O . ILE A 1 91 ? 11.599 4.645 -11.405 1.00 88.69 91 ILE A O 1
ATOM 683 N N . PHE A 1 92 ? 12.549 5.345 -9.497 1.00 89.81 92 PHE A N 1
ATOM 684 C CA . PHE A 1 92 ? 11.309 5.871 -8.923 1.00 89.81 92 PHE A CA 1
ATOM 685 C C . PHE A 1 92 ? 11.527 7.136 -8.110 1.00 89.81 92 PHE A C 1
ATOM 687 O O . PHE A 1 92 ? 12.607 7.382 -7.569 1.00 89.81 92 PHE A O 1
ATOM 694 N N . THR A 1 93 ? 10.443 7.887 -7.954 1.00 92.00 93 THR A N 1
ATOM 695 C CA . THR A 1 93 ? 10.311 8.945 -6.957 1.00 92.00 93 THR A CA 1
ATOM 696 C C . THR A 1 93 ? 9.307 8.529 -5.888 1.00 92.00 93 THR A C 1
ATOM 698 O O . THR A 1 93 ? 8.213 8.060 -6.197 1.00 92.00 93 THR A O 1
ATOM 701 N N . ILE A 1 94 ? 9.686 8.661 -4.617 1.00 92.62 94 ILE A N 1
ATOM 702 C CA . ILE A 1 94 ? 8.859 8.294 -3.462 1.00 92.62 94 ILE A CA 1
ATOM 703 C C . ILE A 1 94 ? 8.537 9.564 -2.669 1.00 92.62 94 ILE A C 1
ATOM 705 O O . ILE A 1 94 ? 9.451 10.339 -2.396 1.00 92.62 94 ILE A O 1
ATOM 709 N N . PRO A 1 95 ? 7.274 9.797 -2.274 1.00 92.75 95 PRO A N 1
ATOM 710 C CA . PRO A 1 95 ? 6.907 10.955 -1.470 1.00 92.75 95 PRO A CA 1
ATOM 711 C C . PRO A 1 95 ? 7.567 10.871 -0.091 1.00 92.75 95 PRO A C 1
ATOM 713 O O . PRO A 1 95 ? 7.316 9.929 0.664 1.00 92.75 95 PRO A O 1
ATOM 716 N N . ASP A 1 96 ? 8.367 11.879 0.251 1.00 92.38 96 ASP A N 1
ATOM 717 C CA . ASP A 1 96 ? 8.912 12.027 1.597 1.00 92.38 96 ASP A CA 1
ATOM 718 C C . ASP A 1 96 ? 7.884 12.757 2.453 1.00 92.38 96 ASP A C 1
ATOM 720 O O . ASP A 1 96 ? 7.650 13.955 2.293 1.00 92.38 96 ASP A O 1
ATOM 724 N N . THR A 1 97 ? 7.159 12.001 3.272 1.00 91.06 97 THR A N 1
ATOM 725 C CA . THR A 1 97 ? 5.989 12.530 3.981 1.00 91.06 97 THR A CA 1
ATOM 726 C C . THR A 1 97 ? 6.444 13.316 5.197 1.00 91.06 97 THR A C 1
ATOM 728 O O . THR A 1 97 ? 6.942 12.741 6.167 1.00 91.06 97 THR A O 1
ATOM 731 N N . GLN A 1 98 ? 6.235 14.628 5.157 1.00 92.44 98 GLN A N 1
ATOM 732 C CA . GLN A 1 98 ? 6.697 15.525 6.209 1.00 92.44 98 GLN A CA 1
ATOM 733 C C . GLN A 1 98 ? 5.750 15.520 7.411 1.00 92.44 98 GLN A C 1
ATOM 735 O O . GLN A 1 98 ? 4.582 15.147 7.315 1.00 92.44 98 GLN A O 1
ATOM 740 N N . ILE A 1 99 ? 6.236 15.998 8.561 1.00 90.50 99 ILE A N 1
ATOM 741 C CA . ILE A 1 99 ? 5.478 16.000 9.828 1.00 90.50 99 ILE A CA 1
ATOM 742 C C . ILE A 1 99 ? 4.109 16.688 9.686 1.00 90.50 99 ILE A C 1
ATOM 744 O O . ILE A 1 99 ? 3.125 16.219 10.254 1.00 90.50 99 ILE A O 1
ATOM 748 N N . LEU A 1 100 ? 4.034 17.769 8.904 1.00 89.94 100 LEU A N 1
ATOM 749 C CA . LEU A 1 100 ? 2.803 18.537 8.676 1.00 89.94 100 LEU A CA 1
ATOM 750 C C . LEU A 1 100 ? 1.766 17.796 7.814 1.00 89.94 100 LEU A C 1
ATOM 752 O O . LEU A 1 100 ? 0.599 18.174 7.794 1.00 89.94 100 LEU A O 1
ATOM 756 N N . GLU A 1 101 ? 2.171 16.739 7.114 1.00 89.56 101 GLU A N 1
ATOM 757 C CA . GLU A 1 101 ? 1.319 15.941 6.228 1.00 89.56 101 GLU A CA 1
ATOM 758 C C . GLU A 1 101 ? 0.813 14.657 6.916 1.00 89.56 101 GLU A C 1
ATOM 760 O O . GLU A 1 101 ? 0.080 13.870 6.313 1.00 89.56 101 GLU A O 1
ATOM 765 N N . LEU A 1 102 ? 1.179 14.430 8.187 1.00 92.12 102 LEU A N 1
ATOM 766 C CA . LEU A 1 102 ? 0.851 13.207 8.930 1.00 92.12 102 LEU A CA 1
ATOM 767 C C . LEU A 1 102 ? -0.569 13.182 9.510 1.00 92.12 102 LEU A C 1
ATOM 769 O O . LEU A 1 102 ? -1.086 12.103 9.801 1.00 92.12 102 LEU A O 1
ATOM 773 N N . ASP A 1 103 ? -1.224 14.331 9.661 1.00 93.38 103 ASP A N 1
ATOM 774 C CA . ASP A 1 103 ? -2.591 14.430 10.192 1.00 93.38 103 ASP A CA 1
ATOM 775 C C . ASP A 1 103 ? -3.592 13.443 9.556 1.00 93.38 103 ASP A C 1
ATOM 777 O O . ASP A 1 103 ? -4.240 12.701 10.302 1.00 93.38 103 ASP A O 1
ATOM 781 N N . PRO A 1 104 ? -3.707 13.314 8.216 1.00 92.81 104 PRO A N 1
ATOM 782 C CA . PRO A 1 104 ? -4.602 12.327 7.608 1.00 92.81 104 PRO A CA 1
ATOM 783 C C . PRO A 1 104 ? -4.250 10.874 7.968 1.00 92.81 104 PRO A C 1
ATOM 785 O O . PRO A 1 104 ? -5.145 10.027 8.049 1.00 92.81 104 PRO A O 1
ATOM 788 N N . PHE A 1 105 ? -2.977 10.569 8.233 1.00 93.88 105 PHE A N 1
ATOM 789 C CA . PHE A 1 105 ? -2.549 9.246 8.688 1.00 93.88 105 PHE A CA 1
ATOM 790 C C . PHE A 1 105 ? -2.986 9.006 10.134 1.00 93.88 105 PHE A C 1
ATOM 792 O O . PHE A 1 105 ? -3.544 7.948 10.436 1.00 93.88 105 PHE A O 1
ATOM 799 N N . TYR A 1 106 ? -2.806 9.993 11.018 1.00 94.50 106 TYR A N 1
ATOM 800 C CA . TYR A 1 106 ? -3.266 9.906 12.404 1.00 94.50 106 TYR A CA 1
ATOM 801 C C . TYR A 1 106 ? -4.778 9.733 12.490 1.00 94.50 106 TYR A C 1
ATOM 803 O O . TYR A 1 106 ? -5.251 8.863 13.222 1.00 94.50 106 TYR A O 1
ATOM 811 N N . GLU A 1 107 ? -5.538 10.492 11.706 1.00 94.88 107 GLU A N 1
ATOM 812 C CA . GLU A 1 107 ? -6.992 10.367 11.667 1.00 94.88 107 GLU A CA 1
ATOM 813 C C . GLU A 1 107 ? -7.434 9.009 11.109 1.00 94.88 107 GLU A C 1
ATOM 815 O O . GLU A 1 107 ? -8.326 8.371 11.671 1.00 94.88 107 GLU A O 1
ATOM 820 N N . SER A 1 108 ? -6.770 8.493 10.069 1.00 95.00 108 SER A N 1
ATOM 821 C CA . SER A 1 108 ? -7.040 7.144 9.557 1.00 95.00 108 SER A CA 1
ATOM 822 C C . SER A 1 108 ? -6.767 6.063 10.609 1.00 95.00 108 SER A C 1
ATOM 824 O O . SER A 1 108 ? -7.545 5.115 10.732 1.00 95.00 108 SER A O 1
ATOM 826 N N . LEU A 1 109 ? -5.682 6.187 11.378 1.00 94.19 109 LEU A N 1
ATOM 827 C CA . LEU A 1 109 ? -5.328 5.229 12.427 1.00 94.19 109 LEU A CA 1
ATOM 828 C C . LEU A 1 109 ? -6.265 5.330 13.638 1.00 94.19 109 LEU A C 1
ATOM 830 O O . LEU A 1 109 ? -6.652 4.303 14.194 1.00 94.19 109 LEU A O 1
ATOM 834 N N . ARG A 1 110 ? -6.700 6.539 14.017 1.00 95.06 110 ARG A N 1
ATOM 835 C CA . ARG A 1 110 ? -7.644 6.772 15.128 1.00 95.06 110 ARG A CA 1
ATOM 836 C C . ARG A 1 110 ? -9.006 6.117 14.913 1.00 95.06 110 ARG A C 1
ATOM 838 O O . ARG A 1 110 ? -9.650 5.733 15.888 1.00 95.06 110 ARG A O 1
ATOM 845 N N . LYS A 1 111 ? -9.432 5.931 13.660 1.00 94.38 111 LYS A N 1
ATOM 846 C CA . LYS A 1 111 ? -10.661 5.185 13.328 1.00 94.38 111 LYS A CA 1
ATOM 847 C C . LYS A 1 111 ? -10.598 3.716 13.755 1.00 94.38 111 LYS A C 1
ATOM 849 O O . LYS A 1 111 ? -11.641 3.071 13.871 1.00 94.38 111 LYS A O 1
ATOM 854 N N . VAL A 1 112 ? -9.404 3.168 13.991 1.00 94.25 112 VAL A N 1
ATOM 855 C CA . VAL A 1 112 ? -9.223 1.792 14.456 1.00 94.25 112 VAL A CA 1
ATOM 856 C C . VAL A 1 112 ? -9.297 1.754 15.989 1.00 94.25 112 VAL A C 1
ATOM 858 O O . VAL A 1 112 ? -8.403 2.258 16.668 1.00 94.25 112 VAL A O 1
ATOM 861 N N . PRO A 1 113 ? -10.338 1.138 16.582 1.00 94.44 113 PRO A N 1
ATOM 862 C CA . PRO A 1 113 ? -10.441 1.038 18.033 1.00 94.44 113 PRO A CA 1
ATOM 863 C C . PRO A 1 113 ? -9.403 0.053 18.588 1.00 94.44 113 PRO A C 1
ATOM 865 O O . PRO A 1 113 ? -8.973 -0.868 17.894 1.00 94.44 113 PRO A O 1
ATOM 868 N N . LYS A 1 114 ? -9.078 0.170 19.883 1.00 94.12 114 LYS A N 1
ATOM 869 C CA . LYS A 1 114 ? -8.105 -0.711 20.567 1.00 94.12 114 LYS A CA 1
ATOM 870 C C . LYS A 1 114 ? -8.448 -2.203 20.483 1.00 94.12 114 LYS A C 1
ATOM 872 O O . LYS A 1 114 ? -7.552 -3.033 20.450 1.00 94.12 114 LYS A O 1
ATOM 877 N N . SER A 1 115 ? -9.737 -2.547 20.429 1.00 94.00 115 SER A N 1
ATOM 878 C CA . SER A 1 115 ? -10.212 -3.930 20.258 1.00 94.00 115 SER A CA 1
ATOM 879 C C . SER A 1 115 ? -10.102 -4.458 18.823 1.00 94.00 115 SER A C 1
ATOM 881 O O . SER A 1 115 ? -10.547 -5.573 18.545 1.00 94.00 115 SER A O 1
ATOM 883 N N . GLY A 1 116 ? -9.551 -3.652 17.912 1.00 93.94 116 GLY A N 1
ATOM 884 C CA . GLY A 1 116 ? -9.455 -3.935 16.494 1.00 93.94 116 GLY A CA 1
ATOM 885 C C . GLY A 1 116 ? -10.762 -3.697 15.735 1.00 93.94 116 GLY A C 1
ATOM 886 O O . GLY A 1 116 ? -11.865 -3.547 16.281 1.00 93.94 116 GLY A O 1
ATOM 887 N N . LEU A 1 117 ? -10.632 -3.685 14.411 1.00 94.19 117 LEU A N 1
ATOM 888 C CA . LEU A 1 117 ? -11.778 -3.641 13.504 1.00 94.19 117 LEU A CA 1
ATOM 889 C C . LEU A 1 117 ? -12.559 -4.980 13.490 1.00 94.19 117 LEU A C 1
ATOM 891 O O . LEU A 1 117 ? -13.691 -5.017 13.013 1.00 94.19 117 LEU A O 1
ATOM 895 N N . HIS A 1 118 ? -11.949 -6.080 13.949 1.00 96.31 118 HIS A N 1
ATOM 896 C CA . HIS A 1 118 ? -12.591 -7.374 14.209 1.00 96.31 118 HIS A CA 1
ATOM 897 C C . HIS A 1 118 ? -11.830 -8.138 15.299 1.00 96.31 118 HIS A C 1
ATOM 899 O O . HIS A 1 118 ? -10.649 -7.878 15.522 1.00 96.31 118 HIS A O 1
ATOM 905 N N . ASN A 1 119 ? -12.518 -9.056 15.969 1.00 95.44 119 ASN A N 1
ATOM 906 C CA . ASN A 1 119 ? -11.988 -10.025 16.924 1.00 95.44 119 ASN A CA 1
ATOM 907 C C . ASN A 1 119 ? -12.966 -11.223 17.014 1.00 95.44 119 ASN A C 1
ATOM 909 O O . ASN A 1 119 ? -14.032 -11.171 16.399 1.00 95.44 119 ASN A O 1
ATOM 913 N N . PRO A 1 120 ? -12.671 -12.296 17.771 1.00 95.94 120 PRO A N 1
ATOM 914 C CA . PRO A 1 120 ? -13.547 -13.473 17.826 1.00 95.94 120 PRO A CA 1
ATOM 915 C C . PRO A 1 120 ? -14.997 -13.193 18.261 1.00 95.94 120 PRO A C 1
ATOM 917 O O . PRO A 1 120 ? -15.891 -13.954 17.911 1.00 95.94 120 PRO A O 1
ATOM 920 N N . LEU A 1 121 ? -15.237 -12.104 19.000 1.00 95.56 121 LEU A N 1
ATOM 921 C CA . LEU A 1 121 ? -16.559 -11.697 19.488 1.00 95.56 121 LEU A CA 1
ATOM 922 C C . LEU A 1 121 ? -17.172 -10.526 18.693 1.00 95.56 121 LEU A C 1
ATOM 924 O O . LEU A 1 121 ? -18.344 -10.212 18.876 1.00 95.56 121 LEU A O 1
ATOM 928 N N . LYS A 1 122 ? -16.399 -9.857 17.829 1.00 93.31 122 LYS A N 1
ATOM 929 C CA . LYS A 1 122 ? -16.791 -8.652 17.081 1.00 93.31 122 LYS A CA 1
ATOM 930 C C . LYS A 1 122 ? -16.411 -8.808 15.614 1.00 93.31 122 LYS A C 1
ATOM 932 O O . LYS A 1 122 ? -15.228 -8.820 15.289 1.00 93.31 122 LYS A O 1
ATOM 937 N N . ASN A 1 123 ? -17.399 -8.813 14.727 1.00 95.38 123 ASN A N 1
ATOM 938 C CA . ASN A 1 123 ? -17.215 -8.968 13.280 1.00 95.38 123 ASN A CA 1
ATOM 939 C C . ASN A 1 123 ? -16.397 -10.228 12.881 1.00 95.38 123 ASN A C 1
ATOM 941 O O . ASN A 1 123 ? -15.416 -10.111 12.133 1.00 95.38 123 ASN A O 1
ATOM 945 N N . PRO A 1 124 ? -16.732 -11.433 13.397 1.00 96.25 124 PRO A N 1
ATOM 946 C CA . PRO A 1 124 ? -15.981 -12.658 13.106 1.00 96.25 124 PRO A CA 1
ATOM 947 C C . PRO A 1 124 ? -16.028 -13.066 11.621 1.00 96.25 124 PRO A C 1
ATOM 949 O O . PRO A 1 124 ? -15.124 -13.742 11.134 1.00 96.25 124 PRO A O 1
ATOM 952 N N . GLU A 1 125 ? -17.023 -12.618 10.854 1.00 96.69 125 GLU A N 1
ATOM 953 C CA . GLU A 1 125 ? -17.132 -12.858 9.411 1.00 96.69 125 GLU A CA 1
ATOM 954 C C . GLU A 1 125 ? -15.930 -12.324 8.619 1.00 96.69 125 GLU A C 1
ATOM 956 O O . GLU A 1 125 ? -15.609 -12.832 7.541 1.00 96.69 125 GLU A O 1
ATOM 961 N N . ARG A 1 126 ? -15.208 -11.338 9.166 1.00 96.69 126 ARG A N 1
ATOM 962 C CA . ARG A 1 126 ? -14.012 -10.788 8.524 1.00 96.69 126 ARG A CA 1
ATOM 963 C C . ARG A 1 126 ? -12.875 -11.794 8.404 1.00 96.69 126 ARG A C 1
ATOM 965 O O . ARG A 1 126 ? -12.106 -11.679 7.455 1.00 96.69 126 ARG A O 1
ATOM 972 N N . TYR A 1 127 ? -12.805 -12.804 9.272 1.00 96.62 127 TYR A N 1
ATOM 973 C CA . TYR A 1 127 ? -11.846 -13.899 9.107 1.00 96.62 127 TYR A CA 1
ATOM 974 C C . TYR A 1 127 ? -12.093 -14.666 7.800 1.00 96.62 127 TYR A C 1
ATOM 976 O O . TYR A 1 127 ? -11.153 -14.949 7.059 1.00 96.62 127 TYR A O 1
ATOM 984 N N . VAL A 1 128 ? -13.361 -14.930 7.470 1.00 96.88 128 VAL A N 1
ATOM 985 C CA . VAL A 1 128 ? -13.744 -15.615 6.225 1.00 96.88 128 VAL A CA 1
ATOM 986 C C . VAL A 1 128 ? -13.515 -14.709 5.016 1.00 96.88 128 VAL A C 1
ATOM 988 O O . VAL A 1 128 ? -12.975 -15.157 4.005 1.00 96.88 128 VAL A O 1
ATOM 991 N N . HIS A 1 129 ? -13.854 -13.421 5.126 1.00 97.06 129 HIS A N 1
ATOM 992 C CA . HIS A 1 129 ? -13.618 -12.453 4.052 1.00 97.06 129 HIS A CA 1
ATOM 993 C C . HIS A 1 129 ? -12.122 -12.355 3.708 1.00 97.06 129 HIS A C 1
ATOM 995 O O . HIS A 1 129 ? -11.754 -12.447 2.538 1.00 97.06 129 HIS A O 1
ATOM 1001 N N . TYR A 1 130 ? -11.242 -12.244 4.708 1.00 97.06 130 TYR A N 1
ATOM 1002 C CA . TYR A 1 130 ? -9.799 -12.239 4.460 1.00 97.06 130 TYR A CA 1
ATOM 1003 C C . TYR A 1 130 ? -9.302 -13.547 3.845 1.00 97.06 130 TYR A C 1
ATOM 1005 O O . TYR A 1 130 ? -8.456 -13.494 2.957 1.00 97.06 130 TYR A O 1
ATOM 1013 N N . GLY A 1 131 ? -9.879 -14.694 4.218 1.00 97.44 131 GLY A N 1
ATOM 1014 C CA . GLY A 1 131 ? -9.599 -15.970 3.557 1.00 97.44 131 GLY A CA 1
ATOM 1015 C C . GLY A 1 131 ? -9.903 -15.940 2.055 1.00 97.44 131 GLY A C 1
ATOM 1016 O O . GLY A 1 131 ? -9.077 -16.362 1.245 1.00 97.44 131 GLY A O 1
ATOM 1017 N N . GLU A 1 132 ? -11.044 -15.373 1.661 1.00 97.88 132 GLU A N 1
ATOM 1018 C CA . GLU A 1 132 ? -11.405 -15.240 0.246 1.00 97.88 132 GLU A CA 1
ATOM 1019 C C . GLU A 1 132 ? -10.506 -14.239 -0.500 1.00 97.88 132 GLU A C 1
ATOM 1021 O O . GLU A 1 132 ? -10.130 -14.486 -1.648 1.00 97.88 132 GLU A O 1
ATOM 1026 N N . ILE A 1 133 ? -10.104 -13.138 0.148 1.00 97.50 133 ILE A N 1
ATOM 1027 C CA . ILE A 1 133 ? -9.129 -12.188 -0.414 1.00 97.50 133 ILE A CA 1
ATOM 1028 C C . ILE A 1 133 ? -7.789 -12.889 -0.650 1.00 97.50 133 ILE A C 1
ATOM 1030 O O . ILE A 1 133 ? -7.252 -12.809 -1.753 1.00 97.50 133 ILE A O 1
ATOM 1034 N N . SER A 1 134 ? -7.277 -13.625 0.340 1.00 97.69 134 SER A N 1
ATOM 1035 C CA . SER A 1 134 ? -6.032 -14.387 0.217 1.00 97.69 134 SER A CA 1
ATOM 1036 C C . SER A 1 134 ? -6.116 -15.445 -0.880 1.00 97.69 134 SER A C 1
ATOM 1038 O O . SER A 1 134 ? -5.171 -15.590 -1.651 1.00 97.69 134 SER A O 1
ATOM 1040 N N . ARG A 1 135 ? -7.252 -16.142 -1.016 1.00 97.81 135 ARG A N 1
ATOM 1041 C CA . ARG A 1 135 ? -7.468 -17.118 -2.093 1.00 97.81 135 ARG A CA 1
ATOM 1042 C C . ARG A 1 135 ? -7.402 -16.460 -3.474 1.00 97.81 135 ARG A C 1
ATOM 1044 O O . ARG A 1 135 ? -6.724 -16.976 -4.360 1.00 97.81 135 ARG A O 1
ATOM 1051 N N . LYS A 1 136 ? -8.085 -15.325 -3.666 1.00 96.94 136 LYS A N 1
ATOM 1052 C CA . LYS A 1 136 ? -8.066 -14.574 -4.934 1.00 96.94 136 LYS A CA 1
ATOM 1053 C C . LYS A 1 136 ? -6.681 -14.005 -5.241 1.00 96.94 136 LYS A C 1
ATOM 1055 O O . LYS A 1 136 ? -6.213 -14.151 -6.364 1.00 96.94 136 LYS A O 1
ATOM 1060 N N . ALA A 1 137 ? -6.022 -13.403 -4.251 1.00 95.81 137 ALA A N 1
ATOM 1061 C CA . ALA A 1 137 ? -4.676 -12.855 -4.397 1.00 95.81 137 ALA A CA 1
ATOM 1062 C C . ALA A 1 137 ? -3.652 -13.953 -4.713 1.00 95.81 137 ALA A C 1
ATOM 1064 O O . ALA A 1 137 ? -2.857 -13.795 -5.630 1.00 95.81 137 ALA A O 1
ATOM 1065 N N . GLY A 1 138 ? -3.716 -15.097 -4.025 1.00 95.94 138 GLY A N 1
ATOM 1066 C CA . GLY A 1 138 ? -2.852 -16.246 -4.298 1.00 95.94 138 GLY A CA 1
ATOM 1067 C C . GLY A 1 138 ? -3.060 -16.818 -5.700 1.00 95.94 138 GLY A C 1
ATOM 1068 O O . GLY A 1 138 ? -2.088 -17.096 -6.397 1.00 95.94 138 GLY A O 1
ATOM 1069 N N . ALA A 1 139 ? -4.312 -16.929 -6.155 1.00 95.31 139 ALA A N 1
ATOM 1070 C CA . ALA A 1 139 ? -4.612 -17.345 -7.524 1.00 95.31 139 ALA A CA 1
ATOM 1071 C C . ALA A 1 139 ? -4.066 -16.351 -8.565 1.00 95.31 139 ALA A C 1
ATOM 1073 O O . ALA A 1 139 ? -3.493 -16.779 -9.561 1.00 95.31 139 ALA A O 1
ATOM 1074 N N . ALA A 1 140 ? -4.194 -15.042 -8.316 1.00 93.00 140 ALA A N 1
ATOM 1075 C CA . ALA A 1 140 ? -3.649 -14.004 -9.191 1.00 93.00 140 ALA A CA 1
ATOM 1076 C C . ALA A 1 140 ? -2.111 -14.009 -9.217 1.00 93.00 140 ALA A C 1
ATOM 1078 O O . ALA A 1 140 ? -1.525 -13.914 -10.285 1.00 93.00 140 ALA A O 1
ATOM 1079 N N . LEU A 1 141 ? -1.448 -14.181 -8.071 1.00 92.44 141 LEU A N 1
ATOM 1080 C CA . LEU A 1 141 ? 0.016 -14.265 -7.986 1.00 92.44 141 LEU A CA 1
ATOM 1081 C C . LEU A 1 141 ? 0.584 -15.564 -8.580 1.00 92.44 141 LEU A C 1
ATOM 1083 O O . LEU A 1 141 ? 1.748 -15.596 -8.964 1.00 92.44 141 LEU A O 1
ATOM 1087 N N . SER A 1 142 ? -0.224 -16.625 -8.664 1.00 93.19 142 SER A N 1
ATOM 1088 C CA . SER A 1 142 ? 0.166 -17.894 -9.297 1.00 93.19 142 SER A CA 1
ATOM 1089 C C . SER A 1 142 ? 0.105 -17.845 -10.827 1.00 93.19 142 SER A C 1
ATOM 1091 O O . SER A 1 142 ? 0.621 -18.748 -11.485 1.00 93.19 142 SER A O 1
ATOM 1093 N N . ASP A 1 143 ? -0.537 -16.825 -11.403 1.00 92.62 143 ASP A N 1
ATOM 1094 C CA . ASP A 1 143 ? -0.514 -16.599 -12.845 1.00 92.62 143 ASP A CA 1
ATOM 1095 C C . ASP A 1 143 ? 0.921 -16.253 -13.290 1.00 92.62 143 ASP A C 1
ATOM 1097 O O . ASP A 1 143 ? 1.492 -15.280 -12.786 1.00 92.62 143 ASP A O 1
ATOM 1101 N N . PRO A 1 144 ? 1.520 -16.997 -14.242 1.00 91.06 144 PRO A N 1
ATOM 1102 C CA . PRO A 1 144 ? 2.910 -16.792 -14.646 1.00 91.06 144 PRO A CA 1
ATOM 1103 C C . PRO A 1 144 ? 3.231 -15.365 -15.092 1.00 91.06 144 PRO A C 1
ATOM 1105 O O . PRO A 1 144 ? 4.323 -14.882 -14.812 1.00 91.06 144 PRO A O 1
ATOM 1108 N N . LYS A 1 145 ? 2.289 -14.667 -15.742 1.00 89.06 145 LYS A N 1
ATOM 1109 C CA . LYS A 1 145 ? 2.503 -13.278 -16.180 1.00 89.06 145 LYS A CA 1
ATOM 1110 C C . LYS A 1 145 ? 2.615 -12.324 -14.996 1.00 89.06 145 LYS A C 1
ATOM 1112 O O . LYS A 1 145 ? 3.473 -11.450 -14.979 1.00 89.06 145 LYS A O 1
ATOM 1117 N N . THR A 1 146 ? 1.752 -12.505 -14.001 1.00 90.62 146 THR A N 1
ATOM 1118 C CA . THR A 1 146 ? 1.787 -11.719 -12.765 1.00 90.62 146 THR A CA 1
ATOM 1119 C C . THR A 1 146 ? 3.055 -12.020 -11.962 1.00 90.62 146 THR A C 1
ATOM 1121 O O . THR A 1 146 ? 3.692 -11.102 -11.450 1.00 90.62 146 THR A O 1
ATOM 1124 N N . ALA A 1 147 ? 3.471 -13.286 -11.894 1.00 89.69 147 ALA A N 1
ATOM 1125 C CA . ALA A 1 147 ? 4.722 -13.673 -11.245 1.00 89.69 147 ALA A CA 1
ATOM 1126 C C . ALA A 1 147 ? 5.952 -13.063 -11.941 1.00 89.69 147 ALA A C 1
ATOM 1128 O O . ALA A 1 147 ? 6.834 -12.528 -11.271 1.00 89.69 147 ALA A O 1
ATOM 1129 N N . GLU A 1 148 ? 5.998 -13.090 -13.276 1.00 88.38 148 GLU A N 1
ATOM 1130 C CA . GLU A 1 148 ? 7.059 -12.458 -14.071 1.00 88.38 148 GLU A CA 1
ATOM 1131 C C . GLU A 1 148 ? 7.109 -10.942 -13.824 1.00 88.38 148 GLU A C 1
ATOM 1133 O O . GLU A 1 148 ? 8.183 -10.405 -13.550 1.00 88.38 148 GLU A O 1
ATOM 1138 N N . PHE A 1 149 ? 5.945 -10.278 -13.812 1.00 90.25 149 PHE A N 1
ATOM 1139 C CA . PHE A 1 149 ? 5.819 -8.847 -13.525 1.00 90.25 149 PHE A CA 1
ATOM 1140 C C . PHE A 1 149 ? 6.455 -8.460 -12.182 1.00 90.25 149 PHE A C 1
ATOM 1142 O O . PHE A 1 149 ? 7.181 -7.475 -12.111 1.00 90.25 149 PHE A O 1
ATOM 1149 N N . PHE A 1 150 ? 6.221 -9.235 -11.118 1.00 89.81 150 PHE A N 1
ATOM 1150 C CA . PHE A 1 150 ? 6.820 -8.955 -9.807 1.00 89.81 150 PHE A CA 1
ATOM 1151 C C . PHE A 1 150 ? 8.280 -9.402 -9.691 1.00 89.81 150 PHE A C 1
ATOM 1153 O O . PHE A 1 150 ? 9.017 -8.851 -8.879 1.00 89.81 150 PHE A O 1
ATOM 1160 N N . THR A 1 151 ? 8.716 -10.386 -10.478 1.00 87.75 151 THR A N 1
ATOM 1161 C CA . THR A 1 151 ? 10.091 -10.905 -10.412 1.00 87.75 151 THR A CA 1
ATOM 1162 C C . THR A 1 151 ? 11.081 -9.962 -11.091 1.00 87.75 151 THR A C 1
ATOM 1164 O O . THR A 1 151 ? 12.195 -9.802 -10.600 1.00 87.75 151 THR A O 1
ATOM 1167 N N . HIS A 1 152 ? 10.686 -9.311 -12.187 1.00 83.62 152 HIS A N 1
ATOM 1168 C CA . HIS A 1 152 ? 11.590 -8.487 -12.994 1.00 83.62 152 HIS A CA 1
ATOM 1169 C C . HIS A 1 152 ? 12.200 -7.282 -12.240 1.00 83.62 152 HIS A C 1
ATOM 1171 O O . HIS A 1 152 ? 13.415 -7.127 -12.295 1.00 83.62 152 HIS A O 1
ATOM 1177 N N . PRO A 1 153 ? 11.443 -6.483 -11.458 1.00 78.31 153 PRO A N 1
ATOM 1178 C CA . PRO A 1 153 ? 12.022 -5.396 -10.660 1.00 78.31 153 PRO A CA 1
ATOM 1179 C C . PRO A 1 153 ? 12.872 -5.879 -9.476 1.00 78.31 153 PRO A C 1
ATOM 1181 O O . PRO A 1 153 ? 13.657 -5.113 -8.929 1.00 78.31 153 PRO A O 1
ATOM 1184 N N . LEU A 1 154 ? 12.673 -7.121 -9.019 1.00 80.06 154 LEU A N 1
ATOM 1185 C CA . LEU A 1 154 ? 13.411 -7.690 -7.885 1.00 80.06 154 LEU A CA 1
ATOM 1186 C C . LEU A 1 154 ? 14.749 -8.277 -8.329 1.00 80.06 154 LEU A C 1
ATOM 1188 O O . LEU A 1 154 ? 15.764 -8.126 -7.652 1.00 80.06 154 LEU A O 1
ATOM 1192 N N . VAL A 1 155 ? 14.733 -8.974 -9.462 1.00 69.19 155 VAL A N 1
ATOM 1193 C CA . VAL A 1 155 ? 15.904 -9.573 -10.086 1.00 69.19 155 VAL A CA 1
ATOM 1194 C C . VAL A 1 155 ? 16.287 -8.659 -11.233 1.00 69.19 155 VAL A C 1
ATOM 1196 O O . VAL A 1 155 ? 15.918 -8.936 -12.368 1.00 69.19 155 VAL A O 1
ATOM 1199 N N . PHE A 1 156 ? 16.988 -7.562 -10.933 1.00 63.69 156 PHE A N 1
ATOM 1200 C CA . PHE A 1 156 ? 17.560 -6.698 -11.963 1.00 63.69 156 PHE A CA 1
ATOM 1201 C C . PHE A 1 156 ? 18.451 -7.568 -12.860 1.00 63.69 156 PHE A C 1
ATOM 1203 O O . PHE A 1 156 ? 19.495 -8.038 -12.394 1.00 63.69 156 PHE A O 1
ATOM 1210 N N . PRO A 1 157 ? 18.036 -7.876 -14.100 1.00 54.31 157 PRO A N 1
ATOM 1211 C CA . PRO A 1 157 ? 18.855 -8.709 -14.952 1.00 54.31 157 PRO A CA 1
ATOM 1212 C C . PRO A 1 157 ? 20.117 -7.917 -15.286 1.00 54.31 157 PRO A C 1
ATOM 1214 O O . PRO A 1 157 ? 20.030 -6.746 -15.657 1.00 54.31 157 PRO A O 1
ATOM 1217 N N . GLU A 1 158 ? 21.289 -8.544 -15.154 1.00 49.00 158 GLU A N 1
ATOM 1218 C CA . GLU A 1 158 ? 22.514 -7.976 -15.713 1.00 49.00 158 GLU A CA 1
ATOM 1219 C C . GLU A 1 158 ? 22.232 -7.641 -17.179 1.00 49.00 158 GLU A C 1
ATOM 1221 O O . GLU A 1 158 ? 21.808 -8.501 -17.963 1.00 49.00 158 GLU A O 1
ATOM 1226 N N . THR A 1 159 ? 22.393 -6.368 -17.529 1.00 46.38 159 THR A N 1
ATOM 1227 C CA . THR A 1 159 ? 22.221 -5.864 -18.885 1.00 46.38 159 THR A CA 1
ATOM 1228 C C . THR A 1 159 ? 23.160 -6.648 -19.794 1.00 46.38 159 THR A C 1
ATOM 1230 O O . THR A 1 159 ? 24.365 -6.419 -19.873 1.00 46.38 159 THR A O 1
ATOM 1233 N N . THR A 1 160 ? 22.604 -7.640 -20.488 1.00 46.75 160 THR A N 1
ATOM 1234 C CA . THR A 1 160 ? 23.325 -8.353 -21.531 1.00 46.75 160 THR A CA 1
ATOM 1235 C C . THR A 1 160 ? 23.653 -7.323 -22.609 1.00 46.75 160 THR A C 1
ATOM 1237 O O . THR A 1 160 ? 22.758 -6.809 -23.272 1.00 46.75 160 THR A O 1
ATOM 1240 N N . THR A 1 161 ? 24.954 -7.056 -22.767 1.00 46.72 161 THR A N 1
ATOM 1241 C CA . THR A 1 161 ? 25.624 -6.215 -23.780 1.00 46.72 161 THR A CA 1
ATOM 1242 C C . THR A 1 161 ? 25.848 -4.727 -23.473 1.00 46.72 161 THR A C 1
ATOM 1244 O O . THR A 1 161 ? 25.557 -3.862 -24.290 1.00 46.72 161 THR A O 1
ATOM 1247 N N . ALA A 1 162 ? 26.590 -4.427 -22.405 1.00 40.03 162 ALA A N 1
ATOM 1248 C CA . ALA A 1 162 ? 27.668 -3.445 -22.553 1.00 40.03 162 ALA A CA 1
ATOM 1249 C C . ALA A 1 162 ? 28.917 -4.196 -23.039 1.00 40.03 162 ALA A C 1
ATOM 1251 O O . ALA A 1 162 ? 29.611 -4.859 -22.273 1.00 40.03 162 ALA A O 1
ATOM 1252 N N . LYS A 1 163 ? 29.167 -4.169 -24.351 1.00 41.72 163 LYS A N 1
ATOM 1253 C CA . LYS A 1 163 ? 30.424 -4.655 -24.929 1.00 41.72 163 LYS A CA 1
ATOM 1254 C C . LYS A 1 163 ? 31.550 -3.824 -24.303 1.00 41.72 163 LYS A C 1
ATOM 1256 O O . LYS A 1 163 ? 31.606 -2.623 -24.555 1.00 41.72 163 LYS A O 1
ATOM 1261 N N . CYS A 1 164 ? 32.387 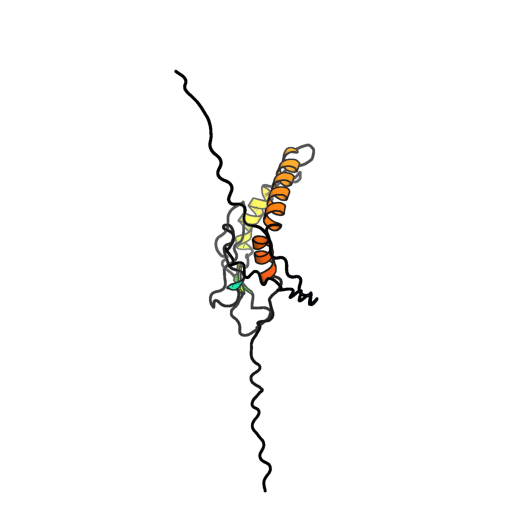-4.435 -23.462 1.00 33.81 164 CYS A N 1
ATOM 1262 C CA . CYS A 1 164 ? 33.554 -3.779 -22.874 1.00 33.81 164 CYS A CA 1
ATOM 1263 C C . CYS A 1 164 ? 34.358 -3.080 -23.983 1.00 33.81 164 CYS A C 1
ATOM 1265 O O . CYS A 1 164 ? 34.814 -3.758 -24.909 1.00 33.81 164 CYS A O 1
ATOM 1267 N N . PRO A 1 165 ? 34.554 -1.753 -23.931 1.00 46.28 165 PRO A N 1
ATOM 1268 C CA . PRO A 1 165 ? 35.376 -1.049 -24.900 1.00 46.28 165 PRO A CA 1
ATOM 1269 C C . PRO A 1 165 ? 36.850 -1.213 -24.514 1.00 46.28 165 PRO A C 1
ATOM 1271 O O . PRO A 1 165 ? 37.503 -0.245 -24.147 1.00 46.28 165 PRO A O 1
ATOM 1274 N N . LEU A 1 166 ? 37.362 -2.446 -24.528 1.00 49.12 166 LEU A N 1
ATOM 1275 C CA . LEU A 1 166 ? 38.797 -2.715 -24.383 1.00 49.12 166 LEU A CA 1
ATOM 1276 C C . LEU A 1 166 ? 39.351 -3.751 -25.371 1.00 49.12 166 LEU A C 1
ATOM 1278 O O . LEU A 1 166 ? 40.558 -3.958 -25.384 1.00 49.12 166 LEU A O 1
ATOM 1282 N N . ASP A 1 167 ? 38.537 -4.294 -26.278 1.00 47.00 167 ASP A N 1
ATOM 1283 C CA . ASP A 1 167 ? 39.057 -5.077 -27.405 1.00 47.00 167 ASP A CA 1
ATOM 1284 C C . ASP A 1 167 ? 39.352 -4.154 -28.596 1.00 47.00 167 ASP A C 1
ATOM 1286 O O . ASP A 1 167 ? 38.668 -4.162 -29.621 1.00 47.00 167 ASP A O 1
ATOM 1290 N N . THR A 1 168 ? 40.380 -3.318 -28.454 1.00 51.28 168 THR A N 1
ATOM 1291 C CA . THR A 1 168 ? 41.150 -2.855 -29.613 1.00 51.28 168 THR A CA 1
ATOM 1292 C C . THR A 1 168 ? 42.410 -3.706 -29.700 1.00 51.28 168 THR A C 1
ATOM 1294 O O . THR A 1 168 ? 43.477 -3.295 -29.246 1.00 51.28 168 THR A O 1
ATOM 1297 N N . ASP A 1 169 ? 42.281 -4.894 -30.290 1.00 46.59 169 ASP A N 1
ATOM 1298 C CA . ASP A 1 169 ? 43.421 -5.638 -30.824 1.00 46.59 169 ASP A CA 1
ATOM 1299 C C . ASP A 1 169 ? 43.986 -4.856 -32.020 1.00 46.59 169 ASP A C 1
ATOM 1301 O O . ASP A 1 169 ? 43.568 -5.013 -33.168 1.00 46.59 169 ASP A O 1
ATOM 1305 N N . GLY A 1 170 ? 44.917 -3.947 -31.737 1.00 47.06 170 GLY A N 1
ATOM 1306 C CA . GLY A 1 170 ? 45.831 -3.402 -32.733 1.00 47.06 170 GLY A CA 1
ATOM 1307 C C . GLY A 1 170 ? 47.059 -4.312 -32.831 1.00 47.06 170 GLY A C 1
ATOM 1308 O O . GLY A 1 170 ? 47.641 -4.636 -31.794 1.00 47.06 170 GLY A O 1
ATOM 1309 N N . PRO A 1 171 ? 47.491 -4.741 -34.030 1.00 49.12 171 PRO A N 1
ATOM 1310 C CA . PRO A 1 171 ? 48.703 -5.532 -34.156 1.00 49.12 171 PRO A CA 1
ATOM 1311 C C . PRO A 1 171 ? 49.906 -4.627 -33.879 1.00 49.12 171 PRO A C 1
ATOM 1313 O O . PRO A 1 171 ? 50.206 -3.719 -34.654 1.00 49.12 171 PRO A O 1
ATOM 1316 N N . THR A 1 172 ? 50.601 -4.868 -32.768 1.00 53.56 172 THR A N 1
ATOM 1317 C CA . THR A 1 172 ? 51.907 -4.259 -32.505 1.00 53.56 172 THR A CA 1
ATOM 1318 C C . THR A 1 172 ? 52.915 -4.864 -33.475 1.00 53.56 172 THR A C 1
ATOM 1320 O O . THR A 1 172 ? 53.474 -5.936 -33.233 1.00 53.56 172 THR A O 1
ATOM 1323 N N . ASP A 1 173 ? 53.104 -4.183 -34.601 1.00 47.97 173 ASP A N 1
ATOM 1324 C CA . ASP A 1 173 ? 54.174 -4.452 -35.549 1.00 47.97 173 ASP A CA 1
ATOM 1325 C C . ASP A 1 173 ? 55.526 -4.280 -34.841 1.00 47.97 173 ASP A C 1
ATOM 1327 O O . ASP A 1 173 ? 55.854 -3.219 -34.304 1.00 47.97 173 ASP A O 1
ATOM 1331 N N . ARG A 1 174 ? 56.289 -5.374 -34.779 1.00 48.41 174 ARG A N 1
ATOM 1332 C CA . ARG A 1 174 ? 57.694 -5.360 -34.384 1.00 48.41 174 ARG A CA 1
ATOM 1333 C C . ARG A 1 174 ? 58.511 -5.096 -35.640 1.00 48.41 174 ARG A C 1
ATOM 1335 O O . ARG A 1 174 ? 58.797 -6.041 -36.371 1.00 48.41 174 ARG A O 1
ATOM 1342 N N . SER A 1 175 ? 59.017 -3.879 -35.803 1.00 45.22 175 SER A N 1
ATOM 1343 C CA . SER A 1 175 ? 60.208 -3.669 -36.625 1.00 45.22 175 SER A CA 1
ATOM 1344 C C . SER A 1 175 ? 60.931 -2.360 -36.294 1.00 45.22 175 SER A C 1
ATOM 1346 O O . SER A 1 175 ? 60.343 -1.291 -36.433 1.00 45.22 175 SER A O 1
ATOM 1348 N N . HIS A 1 176 ? 62.221 -2.528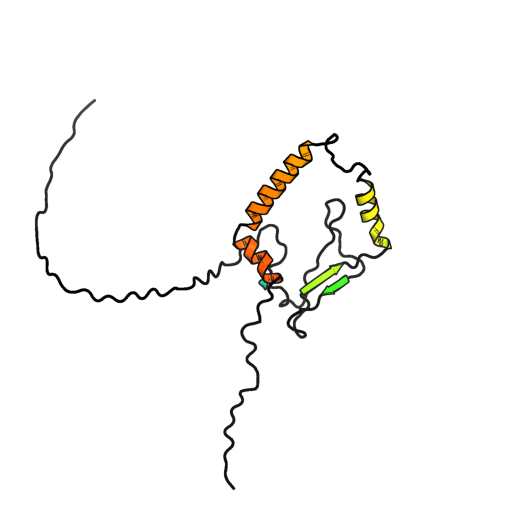 -35.970 1.00 42.31 176 HIS A N 1
ATOM 1349 C CA . HIS A 1 176 ? 63.341 -1.571 -35.946 1.00 42.31 176 HIS A CA 1
ATOM 1350 C C . HIS A 1 176 ? 63.461 -0.563 -34.798 1.00 42.31 176 HIS A C 1
ATOM 1352 O O . HIS A 1 176 ? 62.636 0.364 -34.683 1.00 42.31 176 HIS A O 1
#

pLDDT: mean 74.15, std 22.71, range [32.19, 97.88]

Organism: NCBI:txid183589

Sequence (176 aa):
MFSQSRLILQANKNAIRATASAIPSTMKMTTAARILSTASSIPSWATVDPKDMGIDPEPHAVRNLVDGKWQPTSSETIVIPHPLDANAPPIFTIPDTQILELDPFYESLRKVPKSGLHNPLKNPERYVHYGEISRKAGAALSDPKTAEFFTHPLVFPETTTAKCPLDTDGPTDRSH

Radius of gyration: 32.85 Å; chains: 1; bounding box: 108×73×74 Å

Foldseek 3Di:
DDDDDDDDDDDDDDDDDDDDDDDDDDDPPPPPPPPPPPVQPDPPPDPDFLVCFQVDLDAAEDFDAFPNDTDPAAPDWDFAADPPDNPTHTRYIYRPQDPVNCVSVVVRVVVADPCGPDDPVRPVCVVVVVVVVCVVVVVQCPPVSNVCRVVSNVCPDDPPDPPPPPPPPDDPDDDD

Secondary structure (DSSP, 8-state):
-------------------------------------------TT-SS-GGGTTTSSS-EE---EETTEEPPPPSEEEEE--SS-TTSPP-EEEEE--GGG-HHHHHHHHTS-TT-S-BTTB-THHHHHHHHHHHHHHHHHTSHHHHHHHHTTTS----TT---TT----------